Protein AF-A0A920SSV6-F1 (afdb_monomer)

Mean predicted aligned error: 5.89 Å

Foldseek 3Di:
DDDDDQQDDPDPPPCSLVCQLVVLVVCVVVVAQDEREDLDQVQSNCVVLVHDPVPFPDAVLCVLVVNDDQVNRWDDSDRRYIYRTHHNCSVVVCVVPPPPVVPPD

Sequence (105 aa):
MTRIIAVTNQKGGVGKTTTTVNLGASLARMRRRVLLIDLDPQANATVGCGVERDALAGTVYQVLLGQAAISETIVTVSPGLDLLPAEHDLAGAQAELGPVAARGQ

Secondary structure (DSSP, 8-state):
-PPP-----SSTTSSHHHHHHHHHHHHHHTT--EEEE---TT-HHHHHTT--GGG-S--HHHHHTTSS-HHHH-EEEETTEEEE---TTHHHHHHHSTTTTT---

Solvent-accessible surface area (backbone atoms only — not comparable to full-atom values): 6376 Å² total; per-residue (Å²): 138,87,86,87,84,86,80,84,70,96,61,81,93,75,48,52,53,63,48,53,53,52,50,43,55,52,41,13,77,69,75,34,83,34,75,46,73,33,88,46,36,83,19,58,44,28,50,72,63,73,49,64,73,92,76,55,90,46,31,44,49,39,35,76,72,70,74,41,60,65,83,77,31,51,42,79,68,51,86,42,28,33,32,34,30,32,42,64,66,37,58,54,44,58,68,71,53,48,83,53,86,72,70,84,123

Radius of gyration: 13.99 Å; Cα contacts (8 Å, |Δi|>4): 145; chains: 1; bounding box: 33×39×32 Å

Structure (mmCIF, N/CA/C/O backbone):
data_AF-A0A920SSV6-F1
#
_entry.id   AF-A0A920SSV6-F1
#
loop_
_atom_site.group_PDB
_atom_site.id
_atom_site.type_symbol
_atom_site.label_atom_id
_atom_site.label_alt_id
_atom_site.label_comp_id
_atom_site.label_asym_id
_atom_site.label_entity_id
_atom_site.label_seq_id
_atom_site.pdbx_PDB_ins_code
_atom_site.Cartn_x
_atom_site.Cartn_y
_atom_site.Cartn_z
_atom_site.occupancy
_atom_site.B_iso_or_equiv
_atom_site.auth_seq_id
_atom_site.auth_comp_id
_atom_site.auth_asym_id
_atom_site.auth_atom_id
_atom_site.pdbx_PDB_model_num
ATOM 1 N N . MET A 1 1 ? -21.765 -1.311 4.720 1.00 79.81 1 MET A N 1
ATOM 2 C CA . MET A 1 1 ? -20.891 -2.362 4.155 1.00 79.81 1 MET A CA 1
ATOM 3 C C . MET A 1 1 ? -19.750 -1.718 3.389 1.00 79.81 1 MET A C 1
ATOM 5 O O . MET A 1 1 ? -19.978 -0.704 2.738 1.00 79.81 1 MET A O 1
ATOM 9 N N . THR A 1 2 ? -18.557 -2.301 3.466 1.00 92.75 2 THR A N 1
ATOM 10 C CA . THR A 1 2 ? -17.367 -1.860 2.722 1.00 92.75 2 THR A CA 1
ATOM 11 C C . THR A 1 2 ? -17.271 -2.633 1.406 1.00 92.75 2 THR A C 1
ATOM 13 O O . THR A 1 2 ? -17.510 -3.838 1.385 1.00 92.75 2 THR A O 1
ATOM 16 N N . ARG A 1 3 ? -16.943 -1.955 0.301 1.00 97.12 3 ARG A N 1
ATOM 17 C CA . ARG A 1 3 ? -16.718 -2.582 -1.011 1.00 97.12 3 ARG A CA 1
ATOM 18 C C . ARG A 1 3 ? -15.216 -2.762 -1.220 1.00 97.12 3 ARG A C 1
ATOM 20 O O . ARG A 1 3 ? -14.489 -1.779 -1.172 1.00 97.12 3 ARG A O 1
ATOM 27 N N . ILE A 1 4 ? -14.780 -3.990 -1.486 1.00 97.56 4 ILE A N 1
ATOM 28 C CA . ILE A 1 4 ? -13.383 -4.310 -1.807 1.00 97.56 4 ILE A CA 1
ATOM 29 C C . ILE A 1 4 ? -13.266 -4.485 -3.324 1.00 97.56 4 ILE A C 1
ATOM 31 O O . ILE A 1 4 ? -14.065 -5.205 -3.927 1.00 97.56 4 ILE A O 1
ATOM 35 N N . ILE A 1 5 ? -12.303 -3.795 -3.938 1.00 97.75 5 ILE A N 1
ATOM 36 C CA . ILE A 1 5 ? -12.025 -3.840 -5.378 1.00 97.75 5 ILE A CA 1
ATOM 37 C C . ILE A 1 5 ? -10.547 -4.183 -5.548 1.00 97.75 5 ILE A C 1
ATOM 39 O O . ILE A 1 5 ? -9.689 -3.407 -5.140 1.00 97.75 5 ILE A O 1
ATOM 43 N N . ALA A 1 6 ? -10.255 -5.332 -6.156 1.00 97.19 6 ALA A N 1
ATOM 44 C CA . ALA A 1 6 ? -8.895 -5.734 -6.490 1.00 97.19 6 ALA A CA 1
ATOM 45 C C . ALA A 1 6 ? -8.610 -5.436 -7.968 1.00 97.19 6 ALA A C 1
ATOM 47 O O . ALA A 1 6 ? -9.354 -5.873 -8.847 1.00 97.19 6 ALA A O 1
ATOM 48 N N . VAL A 1 7 ? -7.526 -4.708 -8.243 1.00 96.62 7 VAL A N 1
ATOM 49 C CA . VAL A 1 7 ? -7.049 -4.430 -9.605 1.00 96.62 7 VAL A CA 1
ATOM 50 C C . VAL A 1 7 ? -5.857 -5.337 -9.883 1.00 96.62 7 VAL A C 1
ATOM 52 O O . VAL A 1 7 ? -4.749 -5.087 -9.418 1.00 96.62 7 VAL A O 1
ATOM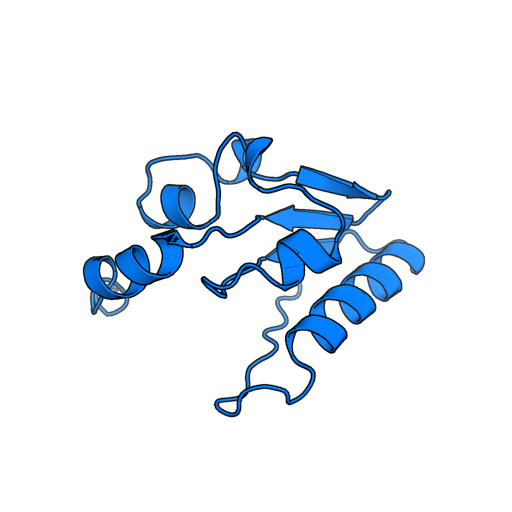 55 N N . THR A 1 8 ? -6.089 -6.413 -10.632 1.00 94.88 8 THR A N 1
ATOM 56 C CA . THR A 1 8 ? -5.093 -7.461 -10.887 1.00 94.88 8 THR A CA 1
ATOM 57 C C . THR A 1 8 ? -4.934 -7.740 -12.378 1.00 94.88 8 THR A C 1
ATOM 59 O O . THR A 1 8 ? -5.881 -7.624 -13.153 1.00 94.88 8 THR A O 1
ATOM 62 N N . ASN A 1 9 ? -3.705 -8.065 -12.777 1.00 92.62 9 ASN A N 1
ATOM 63 C CA . ASN A 1 9 ? -3.322 -8.520 -14.111 1.00 92.62 9 ASN A CA 1
ATOM 64 C C . ASN A 1 9 ? -1.876 -9.041 -14.055 1.00 92.62 9 ASN A C 1
ATOM 66 O O . ASN A 1 9 ? -0.989 -8.325 -13.574 1.00 92.62 9 ASN A O 1
ATOM 70 N N . GLN A 1 10 ? -1.624 -10.241 -14.582 1.00 87.44 10 GLN A N 1
ATOM 71 C CA . GLN A 1 10 ? -0.294 -10.861 -14.594 1.00 87.44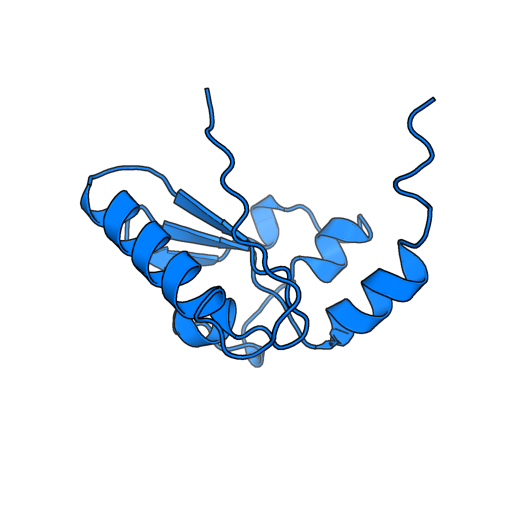 10 GLN A CA 1
ATOM 72 C C . GLN A 1 10 ? 0.747 -10.111 -15.443 1.00 87.44 10 GLN A C 1
ATOM 74 O O . GLN A 1 10 ? 1.944 -10.252 -15.214 1.00 87.44 10 GLN A O 1
ATOM 79 N N . LYS A 1 11 ? 0.325 -9.294 -16.416 1.00 90.06 11 LYS A N 1
ATOM 80 C CA . LYS A 1 11 ? 1.243 -8.548 -17.283 1.00 90.06 11 LYS A CA 1
ATOM 81 C C . LYS A 1 11 ? 1.707 -7.243 -16.618 1.00 90.06 11 LYS A C 1
ATOM 83 O O . LYS A 1 11 ? 0.911 -6.480 -16.058 1.00 90.06 11 LYS A O 1
ATOM 88 N N . GLY A 1 12 ? 3.009 -6.967 -16.698 1.00 89.44 12 GLY A N 1
ATOM 89 C CA . GLY A 1 12 ? 3.603 -5.684 -16.302 1.00 89.44 12 GLY A CA 1
ATOM 90 C C . GLY A 1 12 ? 3.213 -4.541 -17.249 1.00 89.44 12 GLY A C 1
ATOM 91 O O . GLY A 1 12 ? 2.945 -4.769 -18.426 1.00 89.44 12 GLY A O 1
ATOM 92 N N . GLY A 1 13 ? 3.152 -3.306 -16.742 1.00 91.50 13 GLY A N 1
ATOM 93 C CA . GLY A 1 13 ? 2.943 -2.113 -17.580 1.00 91.50 13 GLY A CA 1
ATOM 94 C C . GLY A 1 13 ? 1.543 -1.943 -18.190 1.00 91.50 13 GLY A C 1
ATOM 95 O O . GLY A 1 13 ? 1.369 -1.150 -19.104 1.00 91.50 13 GLY A O 1
ATOM 96 N N . VAL A 1 14 ? 0.527 -2.658 -17.697 1.00 95.62 14 VAL A N 1
ATOM 97 C CA . VAL A 1 14 ? -0.860 -2.597 -18.219 1.00 95.62 14 VAL A CA 1
ATOM 98 C C . VAL A 1 14 ? -1.759 -1.570 -17.519 1.00 95.62 14 VAL A C 1
ATOM 100 O O . VAL A 1 14 ? -2.976 -1.621 -17.651 1.00 95.62 14 VAL A O 1
ATOM 103 N N . GLY A 1 15 ? -1.179 -0.663 -16.729 1.00 95.62 15 GLY A N 1
ATOM 104 C CA . GLY A 1 15 ? -1.927 0.417 -16.077 1.00 95.62 15 GLY A CA 1
ATOM 105 C C . GLY A 1 15 ? -2.656 0.041 -14.781 1.00 95.62 15 GLY A C 1
ATOM 106 O O . GLY A 1 15 ? -3.546 0.781 -14.373 1.00 95.62 15 GLY A O 1
ATOM 107 N N . LYS A 1 16 ? -2.288 -1.063 -14.106 1.00 96.81 16 LYS A N 1
ATOM 108 C CA . LYS A 1 16 ? -2.872 -1.458 -12.804 1.00 96.81 16 LYS A CA 1
ATOM 109 C C . LYS A 1 16 ? -2.774 -0.331 -11.776 1.00 96.81 16 LYS A C 1
ATOM 111 O O . LYS A 1 16 ? -3.790 0.185 -11.336 1.00 96.81 16 LYS A O 1
ATOM 116 N N . THR A 1 17 ? -1.551 0.096 -11.467 1.00 96.69 17 THR A N 1
ATOM 117 C CA . THR A 1 17 ? -1.273 1.169 -10.507 1.00 96.69 17 THR A CA 1
ATOM 118 C C . THR A 1 17 ? -1.966 2.468 -10.895 1.00 96.69 17 THR A C 1
ATOM 120 O O . THR A 1 17 ? -2.648 3.071 -10.072 1.00 96.69 17 THR A O 1
ATOM 123 N N . THR A 1 18 ? -1.857 2.863 -12.167 1.00 97.12 18 THR A N 1
ATOM 124 C CA . THR A 1 18 ? -2.517 4.061 -12.695 1.00 97.12 18 THR A CA 1
ATOM 125 C C . THR A 1 18 ? -4.023 4.006 -12.470 1.00 97.12 18 THR A C 1
ATOM 127 O O . THR A 1 18 ? -4.607 4.985 -12.010 1.00 97.12 18 THR A O 1
ATOM 130 N N . THR A 1 19 ? -4.644 2.857 -12.741 1.00 98.00 19 THR A N 1
ATOM 131 C CA . THR A 1 19 ? -6.075 2.638 -12.516 1.00 98.00 19 THR A CA 1
ATOM 132 C C . THR A 1 19 ? -6.407 2.712 -11.033 1.00 98.00 19 THR A C 1
ATOM 134 O O . THR A 1 19 ? -7.325 3.435 -10.667 1.00 98.00 19 THR A O 1
ATOM 137 N N . THR A 1 20 ? -5.655 2.025 -10.171 1.00 98.06 20 THR A N 1
ATOM 138 C CA . THR A 1 20 ? -5.894 1.993 -8.722 1.00 98.06 20 THR A CA 1
ATOM 139 C C . THR A 1 20 ? -5.838 3.390 -8.103 1.00 98.06 20 THR A C 1
ATOM 141 O O . THR A 1 20 ? -6.787 3.794 -7.430 1.00 98.06 20 THR A O 1
ATOM 144 N N . VAL A 1 21 ? -4.775 4.153 -8.375 1.00 98.06 21 VAL A N 1
ATOM 145 C CA . VAL A 1 21 ? -4.584 5.506 -7.823 1.00 98.06 21 VAL A CA 1
ATOM 146 C C . VAL A 1 21 ? -5.679 6.454 -8.313 1.00 98.06 21 VAL A C 1
ATOM 148 O O . VAL A 1 21 ? -6.335 7.116 -7.508 1.00 98.06 21 VAL A O 1
ATOM 151 N N . ASN A 1 22 ? -5.942 6.485 -9.623 1.00 98.12 22 ASN A N 1
ATOM 152 C CA . ASN A 1 22 ? -6.934 7.406 -10.182 1.00 98.12 22 ASN A CA 1
ATOM 153 C C . ASN A 1 22 ? -8.372 7.027 -9.810 1.00 98.12 22 ASN A C 1
ATOM 155 O O . ASN A 1 22 ? -9.195 7.915 -9.575 1.00 98.12 22 ASN A O 1
ATOM 159 N N . LEU A 1 23 ? -8.687 5.732 -9.717 1.00 98.38 23 LEU A N 1
ATOM 160 C CA . LEU A 1 23 ? -9.986 5.264 -9.238 1.00 98.38 23 LEU A CA 1
ATOM 161 C C . LEU A 1 23 ? -10.197 5.670 -7.778 1.00 98.38 23 LEU A C 1
ATOM 163 O O . LEU A 1 23 ? -11.251 6.216 -7.452 1.00 98.38 23 LEU A O 1
ATOM 167 N N . GLY A 1 24 ? -9.196 5.462 -6.918 1.00 98.06 24 GLY A N 1
ATOM 168 C CA . GLY A 1 24 ? -9.260 5.858 -5.512 1.00 98.06 24 GLY A CA 1
ATOM 169 C C . GLY A 1 24 ? -9.473 7.362 -5.347 1.00 98.06 24 GLY A C 1
ATOM 170 O O . GLY A 1 24 ? -10.421 7.782 -4.681 1.00 98.06 24 GLY A O 1
ATOM 171 N N . ALA A 1 25 ? -8.673 8.176 -6.038 1.00 98.06 25 ALA A N 1
ATOM 172 C CA . ALA A 1 25 ? -8.819 9.631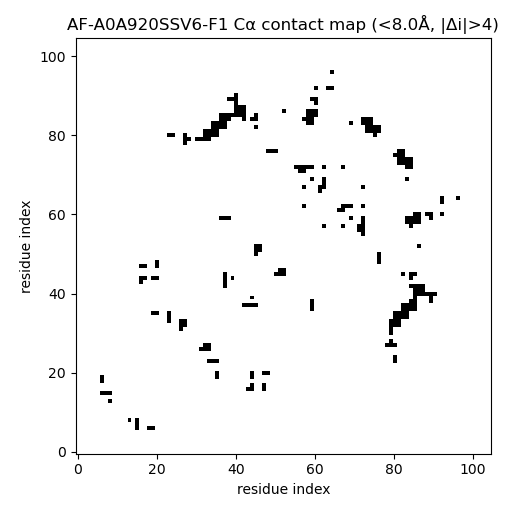 -6.035 1.00 98.06 25 ALA A CA 1
ATOM 173 C C . ALA A 1 25 ? -10.189 10.092 -6.564 1.00 98.06 25 ALA A C 1
ATOM 175 O O . ALA A 1 25 ? -10.819 10.981 -5.987 1.00 98.06 25 ALA A O 1
ATOM 176 N N . SER A 1 26 ? -10.694 9.473 -7.634 1.00 98.38 26 SER A N 1
ATOM 177 C CA . SER A 1 26 ? -12.012 9.797 -8.196 1.00 98.38 26 SER A CA 1
ATOM 178 C C . SER A 1 26 ? -13.143 9.469 -7.220 1.00 98.38 26 SER A C 1
ATOM 180 O O . SER A 1 26 ? -14.044 10.283 -7.022 1.00 98.38 26 SER A O 1
ATOM 182 N N . LEU A 1 27 ? -13.080 8.315 -6.551 1.00 98.19 27 LEU A N 1
ATOM 183 C CA . LEU A 1 27 ? -14.053 7.925 -5.529 1.00 98.19 27 LEU A CA 1
ATOM 184 C C . LEU A 1 27 ? -14.015 8.868 -4.317 1.00 98.19 27 LEU A C 1
ATOM 186 O O . LEU A 1 27 ? -15.075 9.278 -3.837 1.00 98.19 27 LEU A O 1
ATOM 190 N N . ALA A 1 28 ? -12.825 9.270 -3.867 1.00 98.00 28 ALA A N 1
ATOM 191 C CA . ALA A 1 28 ? -12.667 10.252 -2.795 1.00 98.00 28 ALA A CA 1
ATOM 192 C C . ALA A 1 28 ? -13.290 11.608 -3.167 1.00 98.00 28 ALA A C 1
ATOM 194 O O . ALA A 1 28 ? -14.083 12.165 -2.403 1.00 98.00 28 ALA A O 1
ATOM 195 N N . ARG A 1 29 ? -13.063 12.088 -4.399 1.00 97.81 29 ARG A N 1
ATOM 196 C CA . ARG A 1 29 ? -13.711 13.301 -4.943 1.00 97.81 29 ARG A CA 1
ATOM 197 C C . ARG A 1 29 ? -15.236 13.199 -5.001 1.00 97.81 29 ARG A C 1
ATOM 199 O O . ARG A 1 29 ? -15.923 14.209 -4.877 1.00 97.81 29 ARG A O 1
ATOM 206 N N . MET A 1 30 ? -15.778 11.990 -5.130 1.00 97.62 30 MET A N 1
ATOM 207 C CA . MET A 1 30 ? -17.215 11.703 -5.032 1.00 97.62 30 MET A CA 1
ATOM 208 C C . MET A 1 30 ? -17.704 11.547 -3.579 1.00 97.62 30 MET A C 1
ATOM 210 O O . MET A 1 30 ? -18.782 10.998 -3.344 1.00 97.62 30 MET A O 1
ATOM 214 N N . ARG A 1 31 ? -16.929 12.027 -2.595 1.00 97.31 31 ARG A N 1
ATOM 215 C CA . ARG A 1 31 ? -17.219 11.970 -1.151 1.00 97.31 31 ARG A CA 1
ATOM 216 C C . ARG A 1 31 ? -17.348 10.544 -0.610 1.00 97.31 31 ARG A C 1
ATOM 218 O O . ARG A 1 31 ? -18.087 10.297 0.345 1.00 97.31 31 ARG A O 1
ATOM 225 N N . ARG A 1 32 ? -16.650 9.581 -1.216 1.00 97.88 32 ARG A N 1
ATOM 226 C CA . ARG A 1 32 ? -16.481 8.243 -0.635 1.00 97.88 32 ARG A CA 1
ATOM 227 C C . ARG A 1 32 ? -15.243 8.238 0.253 1.00 97.88 32 ARG A C 1
ATOM 229 O O . ARG A 1 32 ? -14.266 8.900 -0.056 1.00 97.88 32 ARG A O 1
ATOM 236 N N . ARG A 1 33 ? -15.289 7.474 1.346 1.00 98.19 33 ARG A N 1
ATOM 237 C CA . ARG A 1 33 ? -14.086 7.153 2.122 1.00 98.19 33 ARG A CA 1
ATOM 238 C C . ARG A 1 33 ? -13.389 5.983 1.446 1.00 98.19 33 ARG A C 1
ATOM 240 O O . ARG A 1 33 ? -14.033 4.953 1.230 1.00 98.19 33 ARG A O 1
ATOM 247 N N . VAL A 1 34 ? -12.126 6.161 1.096 1.00 98.56 34 VAL A N 1
ATOM 248 C CA . VAL A 1 34 ? -11.339 5.192 0.338 1.00 98.56 34 VAL A CA 1
ATOM 249 C C . VAL A 1 34 ? -10.058 4.894 1.097 1.00 98.56 34 VAL A C 1
ATOM 251 O O . VAL A 1 34 ? -9.353 5.815 1.486 1.00 98.56 34 VAL A O 1
ATOM 254 N N . LEU A 1 35 ? -9.759 3.607 1.248 1.00 98.31 35 LEU A N 1
ATOM 255 C CA . LEU A 1 35 ? -8.439 3.125 1.628 1.00 98.31 35 LEU A CA 1
ATOM 256 C C . LEU A 1 35 ? -7.827 2.448 0.400 1.00 98.31 35 LEU A C 1
ATOM 258 O O . LEU A 1 35 ? -8.354 1.438 -0.074 1.00 98.31 35 LEU A O 1
ATOM 262 N N . LEU A 1 36 ? -6.753 3.022 -0.130 1.00 98.19 36 LEU A N 1
ATOM 263 C CA . LEU A 1 36 ? -5.911 2.384 -1.135 1.00 98.19 36 LEU A CA 1
ATOM 264 C C . LEU A 1 36 ? -4.922 1.472 -0.410 1.00 98.19 36 LEU A C 1
ATOM 266 O O . LEU A 1 36 ? -4.334 1.877 0.584 1.00 98.19 36 LEU A O 1
ATOM 270 N N . ILE A 1 37 ? -4.745 0.245 -0.890 1.00 97.81 37 ILE A N 1
ATOM 271 C CA . ILE A 1 37 ? -3.756 -0.687 -0.344 1.00 97.81 37 ILE A CA 1
ATOM 272 C C . ILE A 1 37 ? -2.768 -1.000 -1.461 1.00 97.81 37 ILE A C 1
ATOM 274 O O . ILE A 1 37 ? -3.170 -1.530 -2.501 1.00 97.81 37 ILE A O 1
ATOM 278 N N . ASP A 1 38 ? -1.503 -0.642 -1.265 1.00 95.75 38 ASP A N 1
ATOM 279 C CA . ASP A 1 38 ? -0.427 -1.023 -2.175 1.00 95.75 38 ASP A CA 1
ATOM 280 C C . ASP A 1 38 ? 0.084 -2.410 -1.772 1.00 95.75 38 ASP A C 1
ATOM 282 O O . ASP A 1 38 ? 0.443 -2.626 -0.622 1.00 95.75 38 ASP A O 1
ATOM 286 N N . LEU A 1 39 ? 0.052 -3.367 -2.698 1.00 93.62 39 LEU A N 1
ATOM 287 C CA . LEU A 1 39 ? 0.518 -4.747 -2.488 1.00 93.62 39 LEU A CA 1
ATOM 288 C C . LEU A 1 39 ? 1.619 -5.128 -3.485 1.00 93.62 39 LEU A C 1
ATOM 290 O O . LEU A 1 39 ? 1.920 -6.307 -3.659 1.00 93.62 39 LEU A O 1
ATOM 294 N N . ASP A 1 40 ? 2.184 -4.149 -4.187 1.00 89.38 40 ASP A N 1
ATOM 295 C CA . ASP A 1 40 ? 3.285 -4.368 -5.115 1.00 89.38 40 ASP A CA 1
ATOM 296 C C . ASP A 1 40 ? 4.603 -3.995 -4.415 1.00 89.38 40 ASP A C 1
ATOM 298 O O . ASP A 1 40 ? 4.735 -2.850 -3.978 1.00 89.38 40 ASP A O 1
ATOM 302 N N . PRO A 1 41 ? 5.602 -4.895 -4.324 1.00 85.56 41 PRO A N 1
ATOM 303 C CA . PRO A 1 41 ? 6.911 -4.565 -3.752 1.00 85.56 41 PRO A CA 1
ATOM 304 C C . PRO A 1 41 ? 7.608 -3.381 -4.433 1.00 85.56 41 PRO A C 1
ATOM 306 O O . PRO A 1 41 ? 8.470 -2.728 -3.853 1.00 85.56 41 PRO A O 1
ATOM 309 N N . GLN A 1 42 ? 7.233 -3.042 -5.669 1.00 88.44 42 GLN A N 1
ATOM 310 C CA . GLN A 1 42 ? 7.750 -1.843 -6.331 1.00 88.44 42 GLN A CA 1
ATOM 311 C C . GLN A 1 42 ? 7.192 -0.539 -5.741 1.00 88.44 42 GLN A C 1
ATOM 313 O O . GLN A 1 42 ? 7.742 0.527 -6.015 1.00 88.44 42 GLN A O 1
ATOM 318 N N . ALA A 1 43 ? 6.136 -0.609 -4.926 1.00 92.88 43 ALA A N 1
ATOM 319 C CA . ALA A 1 43 ? 5.472 0.499 -4.241 1.00 92.88 43 ALA A CA 1
ATOM 320 C C . ALA A 1 43 ? 5.095 1.670 -5.169 1.00 92.88 43 ALA A C 1
ATOM 322 O O . ALA A 1 43 ? 5.170 2.850 -4.815 1.00 92.88 43 ALA A O 1
ATOM 323 N N . ASN A 1 44 ? 4.719 1.346 -6.409 1.00 94.50 44 ASN A N 1
ATOM 324 C CA . ASN A 1 44 ? 4.391 2.350 -7.416 1.00 94.50 44 ASN A CA 1
ATOM 325 C C . ASN A 1 44 ? 3.106 3.115 -7.066 1.00 94.50 44 ASN A C 1
ATOM 327 O O . ASN A 1 44 ? 2.969 4.267 -7.475 1.00 94.50 44 ASN A O 1
ATOM 331 N N . ALA A 1 45 ? 2.151 2.505 -6.349 1.00 96.25 45 ALA A N 1
ATOM 332 C CA . ALA A 1 45 ? 0.939 3.219 -5.942 1.00 96.25 45 ALA A CA 1
ATOM 333 C C . ALA A 1 45 ? 1.249 4.196 -4.805 1.00 96.25 45 ALA A C 1
ATOM 335 O O . ALA A 1 45 ? 0.773 5.325 -4.836 1.00 96.25 45 ALA A O 1
ATOM 336 N N . THR A 1 46 ? 2.107 3.786 -3.872 1.00 96.12 46 THR A N 1
ATOM 337 C CA . THR A 1 46 ? 2.603 4.612 -2.765 1.00 96.12 46 THR A CA 1
ATOM 338 C C . THR A 1 46 ? 3.276 5.884 -3.284 1.00 96.12 46 THR A C 1
ATOM 340 O O . THR A 1 46 ? 2.828 6.990 -2.977 1.00 96.12 46 THR A O 1
ATOM 343 N N . VAL A 1 47 ? 4.261 5.738 -4.178 1.00 94.69 47 VAL A N 1
ATOM 344 C CA . VAL A 1 47 ? 4.929 6.884 -4.823 1.00 94.69 47 VAL A CA 1
ATOM 345 C C . VAL A 1 47 ? 3.957 7.667 -5.712 1.00 94.69 47 VAL A C 1
ATOM 347 O O . VAL A 1 47 ? 3.958 8.894 -5.706 1.00 94.69 47 VAL A O 1
ATOM 350 N N . GLY A 1 48 ? 3.075 6.981 -6.446 1.00 94.69 48 GLY A N 1
ATOM 351 C CA . GLY A 1 48 ? 2.055 7.618 -7.285 1.00 94.69 48 GLY A CA 1
ATOM 352 C C . GLY A 1 48 ? 1.035 8.461 -6.507 1.00 94.69 48 GLY A C 1
ATOM 353 O O . GLY A 1 48 ? 0.411 9.347 -7.088 1.00 94.69 48 GLY A O 1
ATOM 354 N N . CYS A 1 49 ? 0.885 8.213 -5.205 1.00 95.75 49 CYS A N 1
ATOM 355 C CA . CYS A 1 49 ? 0.099 9.024 -4.277 1.00 95.75 49 CYS A CA 1
ATOM 356 C C . CYS A 1 49 ? 0.892 10.189 -3.656 1.00 95.75 49 CYS A C 1
ATOM 358 O O . CYS A 1 49 ? 0.312 10.959 -2.897 1.00 95.75 49 CYS A O 1
ATOM 360 N N . GLY A 1 50 ? 2.181 10.344 -3.977 1.00 94.12 50 GLY A N 1
ATOM 361 C CA . GLY A 1 50 ? 3.049 11.390 -3.428 1.00 94.12 50 GLY A CA 1
ATOM 362 C C . GLY A 1 50 ? 3.564 11.098 -2.017 1.00 94.12 50 GLY A C 1
ATOM 363 O O . GLY A 1 50 ? 3.964 12.026 -1.320 1.00 94.12 50 GLY A O 1
ATOM 364 N N . VAL A 1 51 ? 3.524 9.836 -1.579 1.00 93.62 51 VAL A N 1
ATOM 365 C CA . VAL A 1 51 ? 4.047 9.417 -0.275 1.00 93.62 51 VAL A CA 1
ATOM 366 C C . VAL A 1 51 ? 5.477 8.905 -0.445 1.00 93.62 51 VAL A C 1
ATOM 368 O O . VAL A 1 51 ? 5.720 7.950 -1.184 1.00 93.62 51 VAL A O 1
ATOM 371 N N . GLU A 1 52 ? 6.413 9.553 0.249 1.00 87.62 52 GLU A N 1
ATOM 372 C CA . GLU A 1 52 ? 7.829 9.177 0.277 1.00 87.62 52 GLU A CA 1
ATOM 373 C C . GLU A 1 52 ? 8.064 7.997 1.226 1.00 87.62 52 GLU A C 1
ATOM 375 O O . GLU A 1 52 ? 7.535 7.965 2.338 1.00 87.62 52 GLU A O 1
ATOM 380 N N . ARG A 1 53 ? 8.883 7.029 0.798 1.00 81.50 53 ARG A N 1
ATOM 381 C CA . ARG A 1 53 ? 9.099 5.764 1.528 1.00 81.50 53 ARG A CA 1
ATOM 382 C C . ARG A 1 53 ? 9.835 5.970 2.850 1.00 81.50 53 ARG A C 1
ATOM 384 O O . ARG A 1 53 ? 9.484 5.352 3.847 1.00 81.50 53 ARG A O 1
ATOM 391 N N . ASP A 1 54 ? 10.796 6.888 2.868 1.00 77.69 54 ASP A N 1
ATOM 392 C CA . ASP A 1 54 ? 11.664 7.137 4.027 1.00 77.69 54 ASP A CA 1
ATOM 393 C C . ASP A 1 54 ? 10.918 7.768 5.216 1.00 77.69 54 ASP A C 1
ATOM 395 O O . ASP A 1 54 ? 11.429 7.799 6.333 1.00 77.69 54 ASP A O 1
ATOM 399 N N . ALA A 1 55 ? 9.703 8.275 4.988 1.00 74.19 55 ALA A N 1
ATOM 400 C CA . ALA A 1 55 ? 8.860 8.885 6.012 1.00 74.19 55 ALA A CA 1
ATOM 401 C C . ALA A 1 55 ? 7.843 7.905 6.631 1.00 74.19 55 ALA A C 1
ATOM 403 O O . ALA A 1 55 ? 7.027 8.314 7.461 1.00 74.19 55 ALA A O 1
ATOM 404 N N . LEU A 1 56 ? 7.844 6.633 6.219 1.00 86.81 56 LEU A N 1
ATOM 405 C CA . LEU A 1 56 ? 6.849 5.651 6.647 1.00 86.81 56 LEU A CA 1
ATOM 406 C C . LEU A 1 56 ? 7.202 5.046 8.011 1.00 86.81 56 LEU A C 1
ATOM 408 O O . LEU A 1 56 ? 8.275 4.487 8.202 1.00 86.81 56 LEU A O 1
ATOM 412 N N . ALA A 1 57 ? 6.254 5.100 8.950 1.00 84.88 57 ALA A N 1
ATOM 413 C CA . ALA A 1 57 ? 6.368 4.425 10.248 1.00 84.88 57 ALA A CA 1
ATOM 414 C C . ALA A 1 57 ? 6.185 2.894 10.151 1.00 84.88 57 ALA A C 1
ATOM 416 O O . ALA A 1 57 ? 6.517 2.162 11.080 1.00 84.88 57 ALA A O 1
ATOM 417 N N . GLY A 1 58 ? 5.647 2.417 9.030 1.00 91.88 58 GLY A N 1
ATOM 418 C CA . GLY A 1 58 ? 5.478 1.013 8.687 1.00 91.88 58 GLY A CA 1
ATOM 419 C C . GLY A 1 58 ? 4.779 0.882 7.337 1.00 91.88 58 GLY A C 1
ATOM 420 O O . GLY A 1 58 ? 4.275 1.867 6.787 1.00 91.88 58 GLY A O 1
ATOM 421 N N . THR A 1 59 ? 4.694 -0.339 6.823 1.00 94.12 59 THR A N 1
ATOM 422 C CA . THR A 1 59 ? 4.023 -0.651 5.561 1.00 94.12 59 THR A CA 1
ATOM 423 C C . THR A 1 59 ? 3.110 -1.865 5.690 1.00 94.12 59 THR A C 1
ATOM 425 O O . THR A 1 59 ? 3.022 -2.522 6.732 1.00 94.12 59 THR A O 1
ATOM 428 N N . VAL A 1 60 ? 2.408 -2.193 4.606 1.00 94.38 60 VAL A N 1
ATOM 429 C CA . VAL A 1 60 ? 1.614 -3.419 4.498 1.00 94.38 60 VAL A CA 1
ATOM 4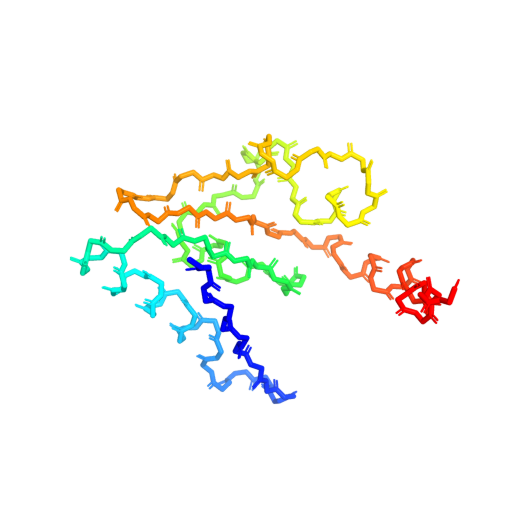30 C C . VAL A 1 60 ? 2.429 -4.668 4.846 1.00 94.38 60 VAL A C 1
ATOM 432 O O . VAL A 1 60 ? 1.853 -5.655 5.294 1.00 94.38 60 VAL A O 1
ATOM 435 N N . TYR A 1 61 ? 3.756 -4.624 4.692 1.00 91.56 61 TYR A N 1
ATOM 436 C CA . TYR A 1 61 ? 4.644 -5.718 5.047 1.00 91.56 61 TYR A CA 1
ATOM 437 C C . TYR A 1 61 ? 4.549 -6.072 6.537 1.00 91.56 61 TYR A C 1
ATOM 439 O O . TYR A 1 61 ? 4.164 -7.192 6.878 1.00 91.56 61 TYR A O 1
ATOM 447 N N . GLN A 1 62 ? 4.802 -5.107 7.427 1.00 91.44 62 GLN A N 1
ATOM 448 C CA . GLN A 1 62 ? 4.741 -5.327 8.876 1.00 91.44 62 GLN A CA 1
ATOM 449 C C . GLN A 1 62 ? 3.321 -5.687 9.326 1.00 91.44 62 GLN A C 1
ATOM 451 O O . GLN A 1 62 ? 3.150 -6.500 10.234 1.00 91.44 62 GLN A O 1
ATOM 456 N N . VAL A 1 63 ? 2.291 -5.143 8.669 1.00 93.12 63 VAL A N 1
ATOM 457 C CA . VAL A 1 63 ? 0.892 -5.513 8.942 1.00 93.12 63 VAL A CA 1
ATOM 458 C C . VAL A 1 63 ? 0.635 -6.986 8.619 1.00 93.12 63 VAL A C 1
ATOM 460 O O . VAL A 1 63 ? 0.038 -7.694 9.429 1.00 93.12 63 VAL A O 1
ATOM 463 N N . LEU A 1 64 ? 1.097 -7.476 7.465 1.00 90.56 64 LEU A N 1
ATOM 464 C CA . LEU A 1 64 ? 0.915 -8.875 7.065 1.00 90.56 64 LEU A CA 1
ATOM 465 C C . LEU A 1 64 ? 1.697 -9.852 7.952 1.00 90.56 64 LEU A C 1
ATOM 467 O O . LEU A 1 64 ? 1.230 -10.968 8.174 1.00 90.56 64 LEU A O 1
ATOM 471 N N . LEU A 1 65 ? 2.842 -9.431 8.494 1.00 89.25 65 LEU A N 1
ATOM 472 C CA . LEU A 1 65 ? 3.609 -10.202 9.477 1.00 89.25 65 LEU A CA 1
ATOM 473 C C . LEU A 1 65 ? 3.034 -10.133 10.904 1.00 89.25 65 LEU A C 1
ATOM 475 O O . LEU A 1 65 ? 3.557 -10.787 11.805 1.00 89.25 65 LEU A O 1
ATOM 479 N N . GLY A 1 66 ? 1.979 -9.344 11.139 1.00 89.81 66 GLY A N 1
ATOM 480 C CA . GLY A 1 66 ? 1.412 -9.131 12.475 1.00 89.81 66 GLY A CA 1
ATOM 481 C C . GLY A 1 66 ? 2.309 -8.307 13.407 1.00 89.81 66 GLY A C 1
ATOM 482 O O . GLY A 1 66 ? 2.152 -8.369 14.624 1.00 89.81 66 GLY A O 1
ATOM 483 N N . GLN A 1 67 ? 3.254 -7.553 12.846 1.00 91.75 67 GLN A N 1
ATOM 484 C CA . GLN A 1 67 ? 4.240 -6.740 13.565 1.00 91.75 67 GLN A CA 1
ATOM 485 C C . GLN A 1 67 ? 3.793 -5.284 13.760 1.00 91.75 67 GLN A C 1
ATOM 487 O O . GLN A 1 67 ? 4.380 -4.576 14.573 1.00 91.75 67 GLN A O 1
ATOM 492 N N . ALA A 1 68 ? 2.763 -4.837 13.035 1.00 92.81 68 ALA A N 1
ATOM 493 C CA . ALA A 1 68 ? 2.182 -3.504 13.166 1.00 92.81 68 ALA A CA 1
ATOM 494 C C . ALA A 1 68 ? 0.652 -3.552 13.054 1.00 92.81 68 ALA A C 1
ATOM 496 O O . ALA A 1 68 ? 0.093 -4.350 12.294 1.00 92.81 68 ALA A O 1
ATOM 497 N N . ALA A 1 69 ? -0.041 -2.678 13.786 1.00 95.25 69 ALA A N 1
ATOM 498 C CA . ALA A 1 69 ? -1.478 -2.512 13.623 1.00 95.25 69 ALA A CA 1
ATOM 499 C C . ALA A 1 69 ? -1.774 -1.702 12.355 1.00 95.25 69 ALA A C 1
ATOM 501 O O . ALA A 1 69 ? -1.226 -0.621 12.161 1.00 95.25 69 ALA A O 1
ATOM 502 N N . ILE A 1 70 ? -2.722 -2.166 11.529 1.00 94.88 70 ILE A N 1
ATOM 503 C CA . ILE A 1 70 ? -3.085 -1.485 10.272 1.00 94.88 70 ILE A CA 1
ATOM 504 C C . ILE A 1 70 ? -3.430 -0.001 10.472 1.00 94.88 70 ILE A C 1
ATOM 506 O O . ILE A 1 70 ? -3.097 0.831 9.635 1.00 94.88 70 ILE A O 1
ATOM 510 N N . SER A 1 71 ? -4.066 0.348 11.594 1.00 94.94 71 SER A N 1
ATOM 511 C CA . SER A 1 71 ? -4.461 1.721 11.923 1.00 94.94 71 SER A CA 1
ATOM 512 C C . SER A 1 71 ? -3.284 2.662 12.175 1.00 94.94 71 SER A C 1
ATOM 514 O O . SER A 1 71 ? -3.447 3.865 12.016 1.00 94.94 71 SER A O 1
ATOM 516 N N . GLU A 1 72 ? -2.128 2.134 12.571 1.00 94.06 72 GLU A N 1
ATOM 517 C CA . GLU A 1 72 ? -0.905 2.906 12.840 1.00 94.06 72 GLU A CA 1
ATOM 518 C C . GLU A 1 72 ? -0.051 3.074 11.575 1.00 94.06 72 GLU A C 1
ATOM 520 O O . GLU A 1 72 ? 0.851 3.903 11.528 1.00 94.06 72 GLU A O 1
ATOM 525 N N . THR A 1 73 ? -0.349 2.286 10.541 1.00 95.44 73 THR A N 1
ATOM 526 C CA . THR A 1 73 ? 0.389 2.236 9.273 1.00 95.44 73 THR A CA 1
ATOM 527 C C . THR A 1 73 ? -0.262 3.075 8.172 1.00 95.44 73 THR A C 1
ATOM 529 O O . THR A 1 73 ? 0.369 3.401 7.169 1.00 95.44 73 THR A O 1
ATOM 532 N N . ILE A 1 74 ? -1.544 3.408 8.326 1.00 96.75 74 ILE A N 1
ATOM 53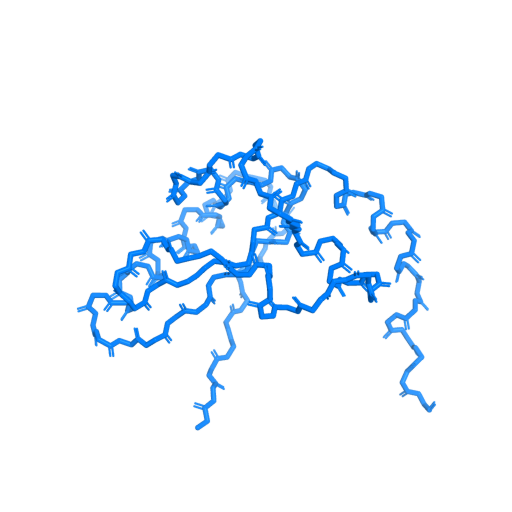3 C CA . ILE A 1 74 ? -2.284 4.181 7.331 1.00 96.75 74 ILE A CA 1
ATOM 534 C C . ILE A 1 74 ? -1.777 5.627 7.283 1.00 96.75 74 ILE A C 1
ATOM 536 O O . ILE A 1 74 ? -1.669 6.304 8.303 1.00 96.75 74 ILE A O 1
ATOM 540 N N . VAL A 1 75 ? -1.559 6.118 6.066 1.00 96.19 75 VAL A N 1
ATOM 541 C CA . VAL A 1 75 ? -1.191 7.501 5.766 1.00 96.19 75 VAL A CA 1
ATOM 542 C C . VAL A 1 75 ? -2.346 8.179 5.039 1.00 96.19 75 VAL A C 1
ATOM 544 O O . VAL A 1 75 ? -2.837 7.682 4.025 1.00 96.19 75 VAL A O 1
ATOM 547 N N . THR A 1 76 ? -2.773 9.343 5.521 1.00 96.69 76 THR A N 1
ATOM 548 C CA . THR A 1 76 ? -3.752 10.162 4.798 1.00 96.69 76 THR A CA 1
ATOM 549 C C . THR A 1 76 ? -3.075 10.875 3.632 1.00 96.69 76 THR A C 1
ATOM 551 O O . THR A 1 76 ? -2.172 11.685 3.825 1.00 96.69 76 THR A O 1
ATOM 554 N N . VAL A 1 77 ? -3.543 10.597 2.414 1.00 96.62 77 VAL A N 1
ATOM 555 C CA . VAL A 1 77 ? -3.021 11.198 1.175 1.00 96.62 77 VAL A CA 1
ATOM 556 C C . VAL A 1 77 ? -3.740 12.510 0.871 1.00 96.62 77 VAL A C 1
ATOM 558 O O . VAL A 1 77 ? -3.131 13.507 0.496 1.00 96.62 77 VAL A O 1
ATOM 561 N N . SER A 1 78 ? -5.067 12.516 1.004 1.00 96.75 78 SER A N 1
ATOM 562 C CA . SER A 1 78 ? -5.913 13.695 0.787 1.00 96.75 78 SER A CA 1
ATOM 563 C C . SER A 1 78 ? -7.278 13.498 1.463 1.00 96.75 78 SER A C 1
ATOM 565 O O . SER A 1 78 ? -7.583 12.386 1.899 1.00 96.75 78 SER A O 1
ATOM 567 N N . PRO A 1 79 ? -8.141 14.527 1.564 1.00 97.25 79 PRO A N 1
ATOM 568 C CA . PRO A 1 79 ? -9.452 14.371 2.190 1.00 97.25 79 PRO A CA 1
ATOM 569 C C . PRO A 1 79 ? -10.279 13.226 1.578 1.00 97.25 79 PRO A C 1
ATOM 571 O O . PRO A 1 79 ? -10.679 13.278 0.415 1.00 97.25 79 PRO A O 1
ATOM 574 N N . GLY A 1 80 ? -10.563 12.199 2.384 1.00 97.44 80 GLY A N 1
ATOM 575 C CA . GLY A 1 80 ? -11.339 11.020 1.979 1.00 97.44 80 GLY A CA 1
ATOM 576 C C . GLY A 1 80 ? -10.539 9.913 1.281 1.00 97.44 80 GLY A C 1
ATOM 577 O O . GLY A 1 80 ? -11.142 8.896 0.930 1.00 97.44 80 GLY A O 1
ATOM 578 N N . LEU A 1 81 ? -9.225 10.087 1.105 1.00 98.44 81 LEU A N 1
ATOM 579 C CA . LEU A 1 81 ? -8.315 9.082 0.560 1.00 98.44 81 LEU A CA 1
ATOM 580 C C . LEU A 1 81 ? -7.165 8.811 1.531 1.00 98.44 81 LEU A C 1
ATOM 582 O O . LEU A 1 81 ? -6.262 9.634 1.702 1.00 98.44 81 LEU A O 1
ATOM 586 N N . ASP A 1 82 ? -7.183 7.606 2.073 1.00 98.31 82 ASP A N 1
ATOM 587 C CA . ASP A 1 82 ? -6.127 7.039 2.893 1.00 98.31 82 ASP A CA 1
ATOM 588 C C . ASP A 1 82 ? -5.358 5.970 2.105 1.00 98.31 82 ASP A C 1
ATOM 590 O O . ASP A 1 82 ? -5.874 5.388 1.144 1.00 98.31 82 ASP A O 1
ATOM 594 N N . LEU A 1 83 ? -4.125 5.700 2.521 1.00 97.81 83 LEU A N 1
ATOM 595 C CA . LEU A 1 83 ? -3.216 4.736 1.912 1.00 97.81 83 LEU A CA 1
ATOM 596 C C . LEU A 1 83 ? -2.628 3.816 2.984 1.00 97.81 83 LEU A C 1
ATOM 598 O O . LEU A 1 83 ? -2.075 4.292 3.969 1.00 97.81 83 LEU A O 1
ATOM 602 N N . LEU A 1 84 ? -2.682 2.507 2.753 1.00 97.56 84 LEU A N 1
ATOM 603 C CA . LEU A 1 84 ? -1.784 1.540 3.374 1.00 97.56 84 LEU A CA 1
ATOM 604 C C . LEU A 1 84 ? -0.603 1.321 2.409 1.00 97.56 84 LEU A C 1
ATOM 606 O O . LEU A 1 84 ? -0.811 0.720 1.347 1.00 97.56 84 LEU A O 1
ATOM 610 N N . PRO A 1 85 ? 0.587 1.866 2.714 1.00 96.44 85 PRO A N 1
ATOM 611 C CA . PRO A 1 85 ? 1.701 1.912 1.774 1.00 96.44 85 PRO A CA 1
ATOM 612 C C . PRO A 1 85 ? 2.430 0.568 1.673 1.00 96.44 85 PRO A C 1
ATOM 614 O O . PRO A 1 85 ? 2.275 -0.303 2.530 1.00 96.44 85 PRO A O 1
ATOM 617 N N . ALA A 1 86 ? 3.263 0.428 0.644 1.00 93.56 86 ALA A N 1
ATOM 618 C CA . ALA A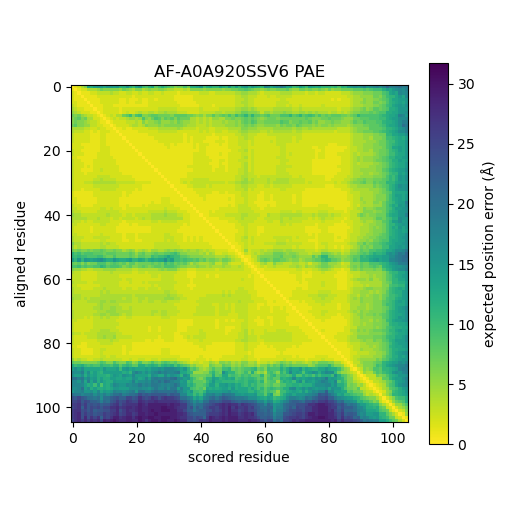 1 86 ? 4.182 -0.692 0.457 1.00 93.56 86 ALA A CA 1
ATOM 619 C C . ALA A 1 86 ? 5.642 -0.220 0.432 1.00 93.56 86 ALA A C 1
ATOM 621 O O . ALA A 1 86 ? 5.934 0.955 0.204 1.00 93.56 86 ALA A O 1
ATOM 622 N N . GLU A 1 87 ? 6.560 -1.166 0.604 1.00 86.88 87 GLU A N 1
ATOM 623 C CA . GLU A 1 87 ? 8.001 -0.992 0.419 1.00 86.88 87 GLU A CA 1
ATOM 624 C C . GLU A 1 87 ? 8.617 -2.195 -0.305 1.00 86.88 87 GLU A C 1
ATOM 626 O O . GLU A 1 87 ? 7.949 -3.197 -0.570 1.00 86.88 87 GLU A O 1
ATOM 631 N N . HIS A 1 88 ? 9.909 -2.089 -0.618 1.00 74.94 88 HIS A N 1
ATOM 632 C CA . HIS A 1 88 ? 10.643 -3.088 -1.394 1.00 74.94 88 HIS A CA 1
ATOM 633 C C . HIS A 1 88 ? 10.705 -4.467 -0.715 1.00 74.94 88 HIS A C 1
ATOM 635 O O . HIS A 1 88 ? 10.627 -5.494 -1.393 1.00 74.94 88 HIS A O 1
ATOM 641 N N . ASP A 1 89 ? 10.744 -4.494 0.619 1.00 68.31 89 ASP A N 1
ATOM 642 C CA . ASP A 1 89 ? 10.820 -5.725 1.415 1.00 68.31 89 ASP A CA 1
ATOM 643 C C . ASP A 1 89 ? 9.534 -6.564 1.381 1.00 68.31 89 ASP A C 1
ATOM 645 O O . ASP A 1 89 ? 9.530 -7.721 1.804 1.00 68.31 89 ASP A O 1
ATOM 649 N N . LEU A 1 90 ? 8.461 -6.065 0.755 1.00 67.81 90 LEU A N 1
ATOM 650 C CA . LEU A 1 90 ? 7.249 -6.849 0.516 1.00 67.81 90 LEU A CA 1
ATOM 651 C C . LEU A 1 90 ? 7.511 -8.109 -0.337 1.00 67.81 90 LEU A C 1
ATOM 653 O O . LEU A 1 90 ? 6.769 -9.088 -0.242 1.00 67.81 90 LEU A O 1
ATOM 657 N N . ALA A 1 91 ? 8.584 -8.133 -1.137 1.00 63.03 91 ALA A N 1
ATOM 658 C CA . ALA A 1 91 ? 9.012 -9.344 -1.840 1.00 63.03 91 ALA A CA 1
ATOM 659 C C . ALA A 1 91 ? 9.414 -10.475 -0.868 1.00 63.03 91 ALA A C 1
ATOM 661 O O . ALA A 1 91 ? 9.145 -11.645 -1.150 1.00 63.03 91 ALA A O 1
ATOM 662 N N . GLY A 1 92 ? 9.999 -10.129 0.286 1.00 60.22 92 GLY A N 1
ATOM 663 C CA . GLY A 1 92 ? 10.314 -11.064 1.371 1.00 60.22 92 GLY A CA 1
ATOM 664 C C . GLY A 1 92 ? 9.052 -11.647 2.003 1.00 60.22 92 GLY A C 1
ATOM 665 O O . GLY A 1 92 ? 8.953 -12.861 2.178 1.00 60.22 92 GLY A O 1
ATOM 666 N N . ALA A 1 93 ? 8.019 -10.820 2.191 1.00 63.94 93 ALA A N 1
ATOM 667 C CA . ALA A 1 93 ? 6.703 -11.270 2.653 1.00 63.94 93 ALA A CA 1
ATOM 668 C C . ALA A 1 93 ? 6.121 -12.371 1.777 1.00 63.94 93 ALA A C 1
ATOM 670 O O . ALA A 1 93 ? 5.525 -13.306 2.287 1.00 63.94 93 ALA A O 1
ATOM 671 N N . GLN A 1 94 ? 6.279 -12.297 0.458 1.00 59.94 94 GLN A N 1
ATOM 672 C CA . GLN A 1 94 ? 5.722 -13.322 -0.420 1.00 59.94 94 GLN A CA 1
ATOM 673 C C . GLN A 1 94 ? 6.399 -14.691 -0.236 1.00 59.94 94 GLN A C 1
ATOM 675 O O . GLN A 1 94 ? 5.752 -15.723 -0.429 1.00 59.94 94 GLN A O 1
ATOM 680 N N . ALA A 1 95 ? 7.671 -14.708 0.170 1.00 62.66 95 ALA A N 1
ATOM 681 C CA . ALA A 1 95 ? 8.390 -15.926 0.528 1.00 62.66 95 ALA A CA 1
ATOM 682 C C . ALA A 1 95 ? 7.997 -16.429 1.930 1.00 62.66 95 ALA A C 1
ATOM 684 O O . ALA A 1 95 ? 7.784 -17.627 2.110 1.00 62.66 95 ALA A O 1
ATOM 685 N N . GLU A 1 96 ? 7.853 -15.521 2.900 1.00 61.59 96 GLU A N 1
ATOM 686 C CA . GLU A 1 96 ? 7.543 -15.834 4.305 1.00 61.59 96 GLU A CA 1
ATOM 687 C C . GLU A 1 96 ? 6.061 -16.169 4.556 1.00 61.59 96 GLU A C 1
ATOM 689 O O . GLU A 1 96 ? 5.739 -17.027 5.375 1.00 61.59 96 GLU A O 1
ATOM 694 N N . LEU A 1 97 ? 5.145 -15.538 3.817 1.00 59.38 97 LEU A N 1
ATOM 695 C CA . LEU A 1 97 ? 3.689 -15.730 3.892 1.00 59.38 97 LEU A CA 1
ATOM 696 C C . LEU A 1 97 ? 3.185 -16.847 2.960 1.00 59.38 97 LEU A C 1
ATOM 698 O O . LEU A 1 97 ? 1.994 -17.192 2.974 1.00 59.38 97 LEU A O 1
ATOM 702 N N . GLY A 1 98 ? 4.073 -17.438 2.151 1.00 61.12 98 GLY A N 1
ATOM 703 C CA . GLY A 1 98 ? 3.786 -18.654 1.392 1.00 61.12 98 GLY A CA 1
ATOM 704 C C . GLY A 1 98 ? 3.299 -19.792 2.302 1.00 61.12 98 GLY A C 1
ATOM 705 O O . GLY A 1 98 ? 3.543 -19.800 3.503 1.00 61.12 98 GLY A O 1
ATOM 706 N N . PRO A 1 99 ? 2.613 -20.797 1.748 1.00 50.56 99 PRO A N 1
ATOM 707 C CA . PRO A 1 99 ? 1.208 -21.113 2.051 1.00 50.56 99 PRO A CA 1
ATOM 708 C C . PRO A 1 99 ? 0.812 -21.077 3.550 1.00 50.56 99 PRO A C 1
ATOM 710 O O . PRO A 1 99 ? 0.374 -22.078 4.119 1.00 50.56 99 PRO A O 1
ATOM 713 N N . VAL A 1 100 ? 0.871 -19.910 4.193 1.00 48.81 100 VAL A N 1
ATOM 714 C CA . VAL A 1 100 ? 0.166 -19.650 5.458 1.00 4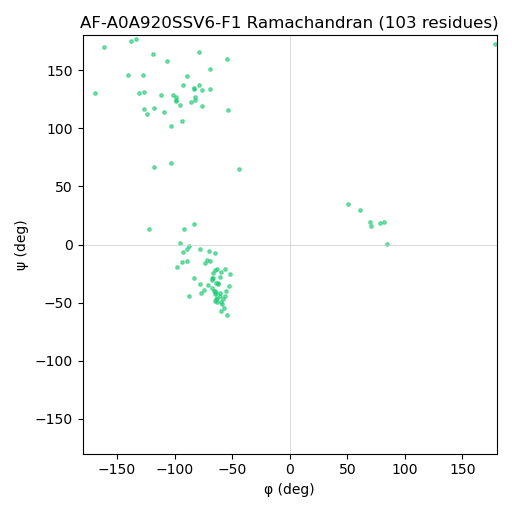8.81 100 VAL A CA 1
ATOM 715 C C . VAL A 1 100 ? -1.286 -19.254 5.161 1.00 48.81 100 VAL A C 1
ATOM 717 O O . VAL A 1 100 ? -2.189 -19.639 5.897 1.00 48.81 100 VAL A O 1
ATOM 720 N N . ALA A 1 101 ? -1.547 -18.649 3.995 1.00 44.56 101 ALA A N 1
ATOM 721 C CA . ALA A 1 101 ? -2.894 -18.335 3.500 1.00 44.56 101 ALA A CA 1
ATOM 722 C C . ALA A 1 101 ? -3.785 -19.568 3.204 1.00 44.56 101 ALA A C 1
ATOM 724 O O . ALA A 1 101 ? -4.971 -19.410 2.930 1.00 44.56 101 ALA A O 1
ATOM 725 N N . ALA A 1 102 ? -3.239 -20.791 3.264 1.00 41.72 102 ALA A N 1
ATOM 726 C CA . ALA A 1 102 ? -3.991 -22.039 3.092 1.00 41.72 102 ALA A CA 1
ATOM 727 C C . ALA A 1 102 ? -4.496 -22.653 4.414 1.00 41.72 102 ALA A C 1
ATOM 729 O O . ALA A 1 102 ? -5.236 -23.635 4.383 1.00 41.72 102 ALA A O 1
ATOM 730 N N . ARG A 1 103 ? -4.123 -22.103 5.579 1.00 44.25 103 ARG A N 1
ATOM 731 C CA . ARG A 1 103 ? -4.577 -22.595 6.890 1.00 44.25 103 ARG A CA 1
ATOM 732 C C . ARG A 1 103 ? -5.666 -21.697 7.466 1.00 44.25 103 ARG A C 1
ATOM 734 O O . ARG A 1 103 ? -5.465 -20.970 8.428 1.00 44.25 103 ARG A O 1
ATOM 741 N N . GLY A 1 104 ? -6.825 -21.782 6.824 1.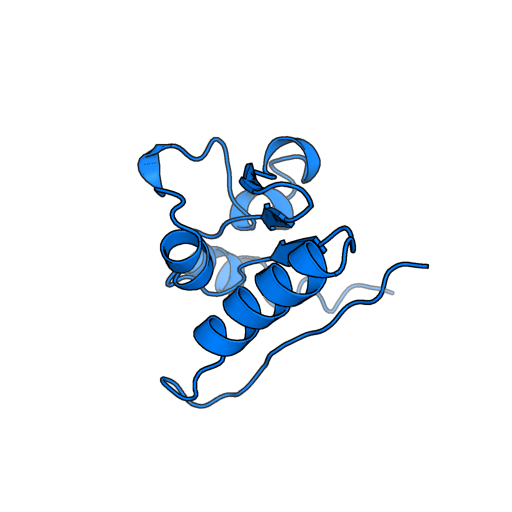00 43.75 104 GLY A N 1
ATOM 742 C CA . GLY A 1 104 ? -8.125 -21.485 7.415 1.00 43.75 104 GLY A CA 1
ATOM 743 C C . GLY A 1 104 ? -8.980 -22.752 7.386 1.00 43.75 104 GLY A C 1
ATOM 744 O O . GLY A 1 104 ? -9.936 -22.820 6.618 1.00 43.75 104 GLY A O 1
ATOM 745 N N . GLN A 1 105 ? -8.568 -23.767 8.153 1.00 34.97 105 GLN A N 1
ATOM 746 C CA . GLN A 1 105 ? -9.432 -24.823 8.6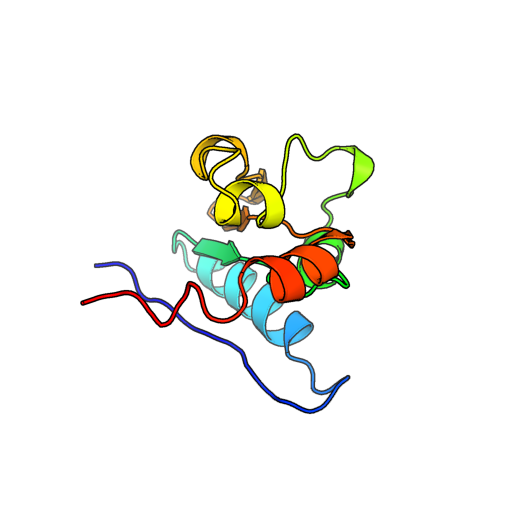92 1.00 34.97 105 GLN A CA 1
ATOM 747 C C . GLN A 1 105 ? -9.364 -24.726 10.210 1.00 34.97 105 GLN A C 1
ATOM 749 O O . GLN A 1 105 ? -8.226 -24.556 10.708 1.00 34.97 105 GLN A O 1
#

pLDDT: mean 87.53, std 15.57, range [34.97, 98.56]

Nearest PDB structures (foldseek):
  5ihp-assembly2_B  TM=9.549E-01  e=1.090E-08  Mycolicibacterium smegmatis MC2 155
  5if9-assembly2_B  TM=9.316E-01  e=2.119E-08  Mycolicibacterium smegmatis MC2 155
  5ihp-assembly1_A  TM=9.278E-01  e=4.118E-08  Mycolicibacterium smegmatis MC2 155
  5if9-assembly1_A  TM=9.516E-01  e=7.008E-08  Mycolicibacterium smegmatis MC2 155
  4pfs-assembly1_A  TM=9.495E-01  e=1.556E-07  Mycolicibacterium smegmatis MC2 155